Protein AF-A0A2P6PD40-F1 (afdb_monomer)

Secondary structure (DSSP, 8-state):
----GGGGSPPTT------TT-SS--S--TT--GGGS-TTHHHHHHHHHHHHHHHHHHEEEEPPTT------EEESSSEEESS----EEEE----

Radius of gyration: 17.08 Å; Cα contacts (8 Å, |Δi|>4): 78; chains: 1; bounding box: 38×41×42 Å

Foldseek 3Di:
DDDDPCVQQDDPDDPDGHDQQCPPHPPDAPQHHDPRGNPCVVVVVVVVCVVVVCQVQFKDKAADPPDDDQQDWDDDVHIDGPDDGDIDIDTDDDD

InterPro domains:
  IPR001128 Cytochrome P450 [PF00067] (2-88)
  IPR002401 Cytochrome P450, E-class, group I [PR00463] (28-38)
  IPR002401 Cytochrome P450, E-class, group I [PR00463] (38-61)
  IPR017972 Cytochrome P450, conserved site [PS00086] (31-40)
  IPR036396 Cytochrome P450 superfamily [G3DSA:1.10.630.10] (1-95)
  IPR036396 Cytochrome P450 superfamily [SSF48264] (2-92)
  IPR051103 Plant secondary metabolite cytochrome P450s [PTHR24298] (1-85)

Structure (mmCIF, N/CA/C/O backbone):
data_AF-A0A2P6PD40-F1
#
_entry.id   AF-A0A2P6PD40-F1
#
loop_
_atom_site.group_PDB
_atom_site.id
_atom_site.type_symbol
_atom_site.label_atom_id
_atom_site.label_alt_id
_atom_site.label_comp_id
_atom_site.label_asym_id
_atom_site.label_entity_id
_atom_site.label_seq_id
_atom_site.pdbx_PDB_ins_code
_atom_site.Cartn_x
_atom_site.Cartn_y
_atom_site.Cartn_z
_atom_site.occupancy
_atom_site.B_iso_or_equiv
_atom_site.auth_seq_id
_atom_site.auth_comp_id
_atom_site.auth_asym_id
_atom_site.auth_atom_id
_atom_site.pdbx_PDB_model_num
ATOM 1 N N . MET A 1 1 ? -17.284 -1.562 -10.208 1.00 72.56 1 MET A N 1
ATOM 2 C CA . MET A 1 1 ? -15.872 -1.987 -10.076 1.00 72.56 1 MET A CA 1
ATOM 3 C C . MET A 1 1 ? -15.804 -2.980 -8.932 1.00 72.56 1 MET A C 1
ATOM 5 O O . MET A 1 1 ? -16.487 -2.752 -7.946 1.00 72.56 1 MET A O 1
ATOM 9 N N . GLU A 1 2 ? -15.069 -4.083 -9.068 1.00 89.00 2 GLU A N 1
ATOM 10 C CA . GLU A 1 2 ? -15.004 -5.134 -8.041 1.00 89.00 2 GLU A CA 1
ATOM 11 C C . GLU A 1 2 ? -13.550 -5.353 -7.603 1.00 89.00 2 GLU A C 1
ATOM 13 O O . GLU A 1 2 ? -12.651 -5.458 -8.443 1.00 89.00 2 GLU A O 1
ATOM 18 N N . PHE A 1 3 ? -13.305 -5.399 -6.293 1.00 90.50 3 PHE A N 1
ATOM 19 C CA . PHE A 1 3 ? -11.972 -5.611 -5.732 1.00 90.50 3 PHE A CA 1
ATOM 20 C C . PHE A 1 3 ? -11.666 -7.115 -5.622 1.00 90.50 3 PHE A C 1
ATOM 22 O O . PHE A 1 3 ? -12.159 -7.778 -4.719 1.00 90.50 3 PHE A O 1
ATOM 29 N N . LYS A 1 4 ? -10.850 -7.646 -6.548 1.00 92.56 4 LYS A N 1
ATOM 30 C CA . LYS A 1 4 ? -10.442 -9.072 -6.607 1.00 92.56 4 LYS A CA 1
ATOM 31 C C . LYS A 1 4 ? -8.922 -9.257 -6.529 1.00 92.56 4 LYS A C 1
ATOM 33 O O . LYS A 1 4 ? -8.299 -9.287 -7.597 1.00 92.56 4 LYS A O 1
ATOM 38 N N . PRO A 1 5 ? -8.275 -9.261 -5.352 1.00 91.06 5 PRO A N 1
ATOM 39 C CA . PRO A 1 5 ? -6.814 -9.373 -5.255 1.00 91.06 5 PRO A CA 1
ATOM 40 C C . PRO A 1 5 ? -6.267 -10.690 -5.836 1.00 91.06 5 PRO A C 1
ATOM 42 O O . PRO A 1 5 ? -5.164 -10.709 -6.379 1.00 91.06 5 PRO A O 1
ATOM 45 N N . GLU A 1 6 ? -7.070 -11.753 -5.844 1.00 91.44 6 GLU A N 1
ATOM 46 C CA . GLU A 1 6 ? -6.735 -13.089 -6.358 1.00 91.44 6 GLU A CA 1
ATOM 47 C C . GLU A 1 6 ? -6.399 -13.077 -7.855 1.00 91.44 6 GLU A C 1
ATOM 49 O O . GLU A 1 6 ? -5.725 -13.976 -8.352 1.00 91.44 6 GLU A O 1
ATOM 54 N N . ARG A 1 7 ? -6.804 -12.030 -8.591 1.00 87.94 7 ARG A N 1
ATOM 55 C CA . ARG A 1 7 ? -6.440 -11.841 -10.007 1.00 87.94 7 ARG A CA 1
ATOM 56 C C . ARG A 1 7 ? -4.927 -11.786 -10.250 1.00 87.94 7 ARG A C 1
ATOM 58 O O . ARG A 1 7 ? -4.495 -11.915 -11.393 1.00 87.94 7 ARG A O 1
ATOM 65 N N . PHE A 1 8 ? -4.147 -11.555 -9.195 1.00 86.88 8 PHE A N 1
ATOM 66 C CA . PHE A 1 8 ? -2.690 -11.486 -9.225 1.00 86.88 8 PHE A CA 1
ATOM 67 C C . PHE A 1 8 ? -2.003 -12.772 -8.746 1.00 86.88 8 PHE A C 1
ATOM 69 O O . PHE A 1 8 ? -0.776 -12.842 -8.778 1.00 86.88 8 PHE A O 1
ATOM 76 N N . PHE A 1 9 ? -2.752 -13.788 -8.312 1.00 86.50 9 PHE A N 1
ATOM 77 C CA . PHE A 1 9 ? -2.165 -15.065 -7.913 1.00 86.50 9 PHE A CA 1
ATOM 78 C C . PHE A 1 9 ? -1.668 -15.839 -9.139 1.00 86.50 9 PHE A C 1
ATOM 80 O O . PHE A 1 9 ? -2.259 -15.770 -10.222 1.00 86.50 9 PHE A O 1
ATOM 87 N N . SER A 1 10 ? -0.566 -16.576 -8.974 1.00 76.31 10 SER A N 1
ATOM 88 C CA . SER A 1 10 ? -0.047 -17.460 -10.017 1.00 76.31 10 SER A CA 1
ATOM 89 C C . SER A 1 10 ? -1.103 -18.504 -10.373 1.00 76.31 10 SER A C 1
ATOM 91 O O . SER A 1 10 ? -1.643 -19.173 -9.492 1.00 76.31 10 SER A O 1
ATOM 93 N N . LYS A 1 11 ? -1.401 -18.658 -11.666 1.00 69.06 11 LYS A N 1
ATOM 94 C CA . LYS A 1 11 ? -2.231 -19.773 -12.132 1.00 69.06 11 LYS A CA 1
ATOM 95 C C . LYS A 1 11 ? -1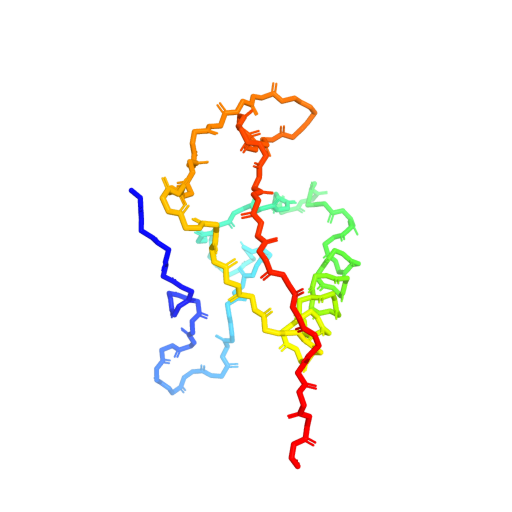.409 -21.060 -12.029 1.00 69.06 11 LYS A C 1
ATOM 97 O O . LYS A 1 11 ? -0.226 -21.058 -12.361 1.00 69.06 11 LYS A O 1
ATOM 102 N N . GLU A 1 12 ? -2.046 -22.102 -11.508 1.00 58.09 12 GLU A N 1
ATOM 103 C CA . GLU A 1 12 ? -1.500 -23.413 -11.137 1.00 58.09 12 GLU A CA 1
ATOM 104 C C . GLU A 1 12 ? -0.290 -23.868 -11.983 1.00 58.09 12 GLU A C 1
ATOM 106 O O . GLU A 1 12 ? -0.385 -24.030 -13.197 1.00 58.09 12 GLU A O 1
ATOM 111 N N . GLY A 1 13 ? 0.855 -24.087 -11.321 1.00 57.62 13 GLY A N 1
ATOM 112 C CA . GLY A 1 13 ? 2.021 -24.786 -11.881 1.00 57.62 13 GLY A CA 1
ATOM 113 C C . GLY A 1 13 ? 3.157 -23.923 -12.449 1.00 57.62 13 GLY A C 1
ATOM 114 O O . GLY A 1 13 ? 4.202 -24.472 -12.790 1.00 57.62 13 GLY A O 1
ATOM 115 N N . GLY A 1 14 ? 3.001 -22.598 -12.534 1.00 58.19 14 GLY A N 1
ATOM 116 C CA . GLY A 1 14 ? 4.059 -21.682 -12.980 1.00 58.19 14 GLY A CA 1
ATOM 117 C C . GLY A 1 14 ? 4.600 -20.807 -11.847 1.00 58.19 14 GLY A C 1
ATOM 118 O O . GLY A 1 14 ? 3.884 -19.952 -11.335 1.00 58.19 14 GLY A O 1
ATOM 119 N N . ASP A 1 15 ? 5.880 -20.968 -11.509 1.00 56.88 15 ASP A N 1
ATOM 120 C CA . ASP A 1 15 ? 6.612 -20.283 -10.423 1.00 56.88 15 ASP A CA 1
ATOM 121 C C . ASP A 1 15 ? 6.856 -18.771 -10.650 1.00 56.88 15 ASP A C 1
ATOM 123 O O . ASP A 1 15 ? 7.780 -18.168 -10.115 1.00 56.88 15 ASP A O 1
ATOM 127 N N . GLN A 1 16 ? 6.062 -18.117 -11.499 1.00 67.44 16 GLN A N 1
ATOM 128 C CA . GLN A 1 16 ? 6.251 -16.702 -11.805 1.00 67.44 16 GLN A CA 1
ATOM 129 C C . GLN A 1 16 ? 5.071 -15.895 -11.276 1.00 67.44 16 GLN A C 1
ATOM 131 O O . GLN A 1 16 ? 4.022 -15.832 -11.918 1.00 67.44 16 GLN A O 1
ATOM 136 N N . GLY A 1 17 ? 5.275 -15.251 -10.122 1.00 78.31 17 GLY A N 1
ATOM 137 C CA . GLY A 1 17 ? 4.344 -14.277 -9.546 1.00 78.31 17 GLY A CA 1
ATOM 138 C C . GLY A 1 17 ? 3.987 -13.136 -10.509 1.00 78.31 17 GLY A C 1
ATOM 139 O O . GLY A 1 17 ? 4.504 -13.038 -11.627 1.00 78.31 17 GLY A O 1
ATOM 140 N N . PHE A 1 18 ? 3.069 -12.260 -10.101 1.00 87.62 18 PHE A N 1
ATOM 141 C CA . PHE A 1 18 ? 2.608 -11.162 -10.950 1.00 87.62 18 PHE A CA 1
ATOM 142 C C . PHE A 1 18 ? 3.744 -10.191 -11.319 1.00 87.62 18 PHE A C 1
ATOM 144 O O . PHE A 1 18 ? 4.439 -9.672 -10.450 1.00 87.62 18 PHE A O 1
ATOM 151 N N . ASP A 1 19 ? 3.922 -9.914 -12.617 1.00 90.38 19 ASP A N 1
ATOM 152 C CA . ASP A 1 19 ? 4.924 -8.950 -13.082 1.00 90.38 19 ASP A CA 1
ATOM 153 C C . ASP A 1 19 ? 4.394 -7.515 -13.002 1.00 90.38 19 ASP A C 1
ATOM 155 O O . ASP A 1 19 ? 3.759 -7.009 -13.927 1.00 90.38 19 ASP A O 1
ATOM 159 N N . ILE A 1 20 ? 4.702 -6.850 -11.889 1.00 90.94 20 ILE A N 1
ATOM 160 C CA . ILE A 1 20 ? 4.374 -5.438 -11.665 1.00 90.94 20 ILE A CA 1
ATOM 161 C C . ILE A 1 20 ? 5.185 -4.475 -12.551 1.00 90.94 20 ILE A C 1
ATOM 163 O O . ILE A 1 20 ? 4.806 -3.313 -12.691 1.00 90.94 20 ILE A O 1
ATOM 167 N N . THR A 1 21 ? 6.286 -4.939 -13.156 1.00 92.69 21 THR A N 1
ATOM 168 C CA . THR A 1 21 ? 7.148 -4.122 -14.030 1.00 92.69 21 THR A CA 1
ATOM 169 C C . THR A 1 21 ? 6.622 -4.038 -15.462 1.00 92.69 21 THR A C 1
ATOM 171 O O . THR A 1 21 ? 7.023 -3.144 -16.208 1.00 92.69 21 THR A O 1
ATOM 174 N N . GLY A 1 22 ? 5.738 -4.966 -15.852 1.00 91.31 22 GLY A N 1
ATOM 175 C CA . GLY A 1 22 ? 5.217 -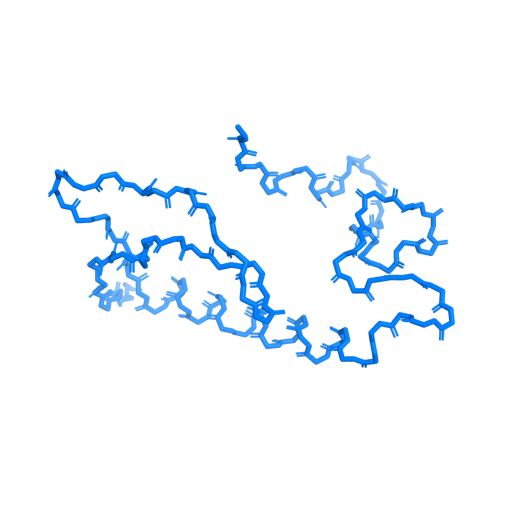5.081 -17.214 1.00 91.31 22 GLY A CA 1
ATOM 176 C C . GLY A 1 22 ? 6.278 -5.465 -18.253 1.00 91.31 22 GLY A C 1
ATOM 177 O O . GLY A 1 22 ? 6.100 -5.166 -19.431 1.00 91.31 22 GLY A O 1
ATOM 178 N N . SER A 1 23 ? 7.388 -6.081 -17.832 1.00 91.31 23 SER A N 1
ATOM 179 C CA . SER A 1 23 ? 8.500 -6.484 -18.705 1.00 91.31 23 SER A CA 1
ATOM 180 C C . SER A 1 23 ? 8.197 -7.743 -19.520 1.00 91.31 23 SER A C 1
ATOM 182 O O . SER A 1 23 ? 8.685 -7.866 -20.642 1.00 91.31 23 SER A O 1
ATOM 184 N N . ARG A 1 24 ? 7.375 -8.657 -18.987 1.00 89.56 24 ARG A N 1
ATOM 185 C CA . ARG A 1 24 ? 6.885 -9.850 -19.699 1.00 89.56 24 ARG A CA 1
ATOM 186 C C . ARG A 1 24 ? 5.634 -9.537 -20.515 1.00 89.56 24 ARG A C 1
ATOM 188 O O . ARG A 1 24 ? 5.572 -9.833 -21.702 1.00 89.56 24 ARG A O 1
ATOM 195 N N . GLU A 1 25 ? 4.636 -8.952 -19.861 1.00 89.19 25 GLU A N 1
ATOM 196 C CA . GLU A 1 25 ? 3.348 -8.568 -20.441 1.00 89.19 25 GLU A CA 1
ATOM 197 C C . GLU A 1 25 ? 2.731 -7.457 -19.585 1.00 89.19 25 GLU A C 1
ATOM 199 O O . GLU A 1 25 ? 2.680 -7.561 -18.356 1.00 89.19 25 GLU A O 1
ATOM 204 N N . ILE A 1 26 ? 2.223 -6.398 -20.217 1.00 91.19 26 ILE A N 1
ATOM 205 C CA . ILE A 1 26 ? 1.588 -5.294 -19.496 1.00 91.19 26 ILE A CA 1
ATOM 206 C C . ILE A 1 26 ? 0.151 -5.679 -19.123 1.00 91.19 26 ILE A C 1
ATOM 208 O O . ILE A 1 26 ? -0.776 -5.515 -19.911 1.00 91.19 26 ILE A O 1
ATOM 212 N N . LYS A 1 27 ? -0.036 -6.149 -17.886 1.00 89.19 27 LYS A N 1
ATOM 213 C CA . LYS A 1 27 ? -1.365 -6.365 -17.274 1.00 89.19 27 LYS A CA 1
ATOM 214 C C . LYS A 1 27 ? -1.821 -5.189 -16.406 1.00 89.19 27 LYS A C 1
ATOM 216 O O . LYS A 1 27 ? -3.014 -5.029 -16.165 1.00 89.19 27 LYS A O 1
ATOM 221 N N . MET A 1 28 ? -0.874 -4.375 -15.934 1.00 91.19 28 MET A N 1
ATOM 222 C CA . MET A 1 28 ? -1.094 -3.091 -15.258 1.00 91.19 28 MET A CA 1
ATOM 223 C C . MET A 1 28 ? 0.163 -2.214 -15.345 1.00 91.19 28 MET A C 1
ATOM 225 O O . MET A 1 28 ? 1.242 -2.716 -15.646 1.00 91.19 28 MET A O 1
ATOM 229 N N . MET A 1 29 ? 0.026 -0.910 -15.075 1.00 94.00 29 MET A N 1
ATOM 230 C CA . MET A 1 29 ? 1.112 0.080 -15.198 1.00 94.00 29 MET A CA 1
ATOM 231 C C . MET A 1 29 ? 1.156 1.083 -14.023 1.00 94.00 29 MET A C 1
ATOM 233 O O . MET A 1 29 ? 1.213 2.289 -14.261 1.00 94.00 29 MET A O 1
ATOM 237 N N . PRO A 1 30 ? 1.110 0.651 -12.748 1.00 93.69 30 PRO A N 1
ATOM 238 C CA . PRO A 1 30 ? 1.013 1.571 -11.603 1.00 93.69 30 PRO A CA 1
ATOM 239 C C . PRO A 1 30 ? 2.242 2.479 -11.446 1.00 93.69 30 PRO A C 1
ATOM 241 O O . PRO A 1 30 ? 2.146 3.561 -10.880 1.00 93.69 30 PRO A O 1
ATOM 244 N N . PHE A 1 31 ? 3.395 2.039 -11.956 1.00 96.00 31 PHE A N 1
ATOM 245 C CA . PHE A 1 31 ? 4.677 2.735 -11.878 1.00 96.00 31 PHE A CA 1
ATOM 246 C C . PHE A 1 31 ? 5.191 3.160 -13.264 1.00 96.00 31 PHE A C 1
ATOM 248 O O . PHE A 1 31 ? 6.353 3.537 -13.398 1.00 96.00 31 PHE A O 1
ATOM 255 N N . GLY A 1 32 ? 4.354 3.088 -14.306 1.00 95.88 32 GLY A N 1
ATOM 256 C CA . GLY A 1 32 ? 4.810 3.168 -15.696 1.00 95.88 32 GLY A CA 1
ATOM 257 C C . GLY A 1 32 ? 5.607 1.928 -16.126 1.00 95.88 32 GLY A C 1
ATOM 258 O O . GLY A 1 32 ? 5.618 0.919 -15.425 1.00 95.88 32 GLY A O 1
ATOM 259 N N . VAL A 1 33 ? 6.258 2.000 -17.293 1.00 95.50 33 VAL A N 1
ATOM 260 C CA . VAL A 1 33 ? 7.029 0.895 -17.897 1.00 95.50 33 VAL A CA 1
ATOM 261 C C . VAL A 1 33 ? 8.249 1.414 -18.675 1.00 95.50 33 VAL A C 1
ATOM 263 O O . VAL A 1 33 ? 8.333 2.592 -19.035 1.00 95.50 33 VAL A O 1
ATOM 266 N N . GLY A 1 34 ? 9.203 0.527 -18.973 1.00 94.06 34 GLY A N 1
ATOM 267 C CA . GLY A 1 34 ? 10.362 0.827 -19.821 1.00 94.06 34 GLY A CA 1
ATOM 268 C C . GLY A 1 34 ? 11.351 1.822 -19.201 1.00 94.06 34 GLY A C 1
ATOM 269 O O . GLY A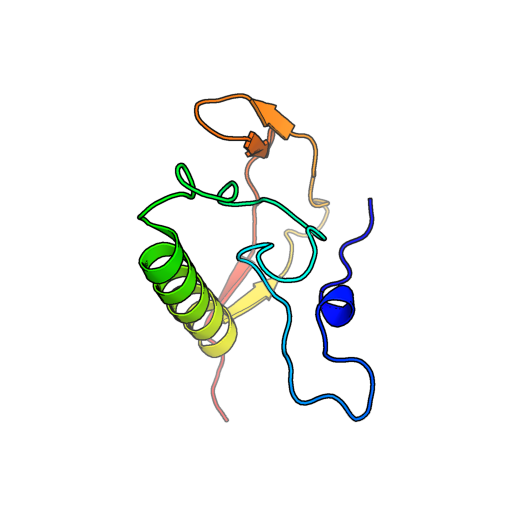 1 34 ? 11.524 1.884 -17.989 1.00 94.06 34 GLY A O 1
ATOM 270 N N . ARG A 1 35 ? 12.019 2.633 -20.036 1.00 95.75 35 ARG A N 1
ATOM 271 C CA . ARG A 1 35 ? 13.116 3.532 -19.601 1.00 95.75 35 ARG A CA 1
ATOM 272 C C . ARG A 1 35 ? 12.689 4.661 -18.651 1.00 95.75 35 ARG A C 1
ATOM 274 O O . ARG A 1 35 ? 13.547 5.356 -18.118 1.00 95.75 35 ARG A O 1
ATOM 281 N N . ARG A 1 36 ? 11.383 4.902 -18.507 1.00 96.38 36 ARG A N 1
ATOM 282 C CA . ARG A 1 36 ? 10.801 5.946 -17.645 1.00 96.38 36 ARG A CA 1
ATOM 283 C C . ARG A 1 36 ? 9.947 5.353 -16.522 1.00 96.38 36 ARG A C 1
ATOM 285 O O . ARG A 1 36 ? 9.128 6.066 -15.952 1.00 96.38 36 ARG A O 1
ATOM 292 N N . ILE A 1 37 ? 10.123 4.065 -16.218 1.00 97.00 37 ILE A N 1
ATOM 293 C CA . ILE A 1 37 ? 9.506 3.450 -15.045 1.00 97.00 37 ILE A CA 1
ATOM 294 C C . ILE A 1 37 ? 9.907 4.217 -13.778 1.00 97.00 37 ILE A C 1
ATOM 296 O O . ILE A 1 37 ? 11.030 4.719 -13.675 1.00 97.00 37 ILE A O 1
ATOM 300 N N . CYS A 1 38 ? 8.978 4.335 -12.832 1.00 97.38 38 CYS A N 1
ATOM 301 C CA . CYS A 1 38 ? 9.200 5.042 -11.581 1.00 97.38 38 CYS A CA 1
ATOM 302 C C . CYS A 1 38 ? 10.424 4.451 -10.863 1.00 97.38 38 CYS A C 1
ATOM 304 O O . CYS A 1 38 ? 10.401 3.270 -10.501 1.00 97.38 38 CYS A O 1
ATOM 306 N N . PRO A 1 39 ? 11.473 5.250 -10.591 1.00 97.44 39 PRO A N 1
ATOM 307 C CA . PRO A 1 39 ? 12.661 4.755 -9.898 1.00 97.44 39 PRO A CA 1
ATOM 308 C C . PRO A 1 39 ? 12.358 4.351 -8.445 1.00 97.44 39 PRO A C 1
ATOM 310 O O . PRO A 1 39 ? 13.135 3.629 -7.830 1.00 97.44 39 PRO A O 1
ATOM 313 N N . GLY A 1 40 ? 11.216 4.786 -7.899 1.00 97.69 40 GLY A N 1
ATOM 314 C CA . GLY A 1 40 ? 10.750 4.446 -6.558 1.00 97.69 40 GLY A CA 1
ATOM 315 C C . GLY A 1 40 ? 10.001 3.115 -6.437 1.00 97.69 40 GLY A C 1
ATOM 316 O O . GLY A 1 40 ? 9.548 2.820 -5.336 1.00 97.69 40 GLY A O 1
ATOM 317 N N . LEU A 1 41 ? 9.853 2.316 -7.507 1.00 96.19 41 LEU A N 1
ATOM 318 C CA . LEU A 1 41 ? 9.068 1.067 -7.494 1.00 96.19 41 LEU A CA 1
ATOM 319 C C . LEU A 1 41 ? 9.450 0.147 -6.326 1.00 96.19 41 LEU A C 1
ATOM 321 O O . LEU A 1 41 ? 8.585 -0.236 -5.543 1.00 96.19 41 LEU A O 1
ATOM 325 N N . GLY A 1 42 ? 10.739 -0.173 -6.176 1.00 96.19 42 GLY A N 1
ATOM 326 C CA . GLY A 1 42 ? 11.196 -1.091 -5.125 1.00 96.19 42 GLY A CA 1
ATOM 327 C C . GLY A 1 42 ? 10.925 -0.560 -3.715 1.00 96.19 42 GLY A C 1
ATOM 328 O O . GLY A 1 42 ? 10.447 -1.295 -2.855 1.00 96.19 42 GLY A O 1
ATOM 329 N N . LEU A 1 43 ? 11.157 0.738 -3.493 1.00 98.00 43 LEU A N 1
ATOM 330 C CA . LEU A 1 43 ? 10.908 1.386 -2.204 1.00 98.00 43 LEU A CA 1
ATOM 331 C C . LEU A 1 43 ? 9.411 1.453 -1.872 1.00 98.00 43 LEU A C 1
ATOM 333 O O . LEU A 1 43 ? 9.027 1.283 -0.718 1.00 98.00 43 LEU A O 1
ATOM 337 N N . ALA A 1 44 ? 8.568 1.721 -2.869 1.00 97.12 44 ALA A N 1
ATOM 338 C CA . ALA A 1 44 ? 7.124 1.784 -2.690 1.00 97.12 44 ALA A CA 1
ATOM 339 C C . ALA A 1 44 ? 6.552 0.411 -2.321 1.00 97.12 44 ALA A C 1
ATOM 341 O O . ALA A 1 44 ? 5.783 0.320 -1.368 1.00 97.12 44 ALA A O 1
ATOM 342 N N . VAL A 1 45 ? 6.960 -0.652 -3.025 1.00 95.19 45 VAL A N 1
ATOM 343 C CA . VAL A 1 45 ? 6.524 -2.026 -2.726 1.00 95.19 45 VAL A CA 1
ATOM 344 C C . VAL A 1 45 ? 6.959 -2.435 -1.318 1.00 95.19 45 VAL A C 1
ATOM 346 O O . VAL A 1 45 ? 6.112 -2.858 -0.537 1.00 95.19 45 VAL A O 1
ATOM 349 N N . LEU A 1 46 ? 8.222 -2.191 -0.951 1.00 96.81 46 LEU A N 1
ATOM 350 C CA . LEU A 1 46 ? 8.729 -2.473 0.395 1.00 96.81 46 LEU A CA 1
ATOM 351 C C . LEU A 1 46 ? 7.903 -1.773 1.489 1.00 96.81 46 LEU A C 1
ATOM 353 O O . LEU A 1 46 ? 7.513 -2.398 2.476 1.00 96.81 46 LEU A O 1
ATOM 357 N N . HIS A 1 47 ? 7.615 -0.478 1.322 1.00 97.81 47 HIS A N 1
ATOM 358 C CA . HIS A 1 47 ? 6.795 0.263 2.281 1.00 97.81 47 HIS A CA 1
ATOM 359 C C . HIS A 1 47 ? 5.363 -0.269 2.349 1.00 97.81 47 HIS A C 1
ATOM 361 O O . HIS A 1 47 ? 4.833 -0.429 3.447 1.00 97.81 47 HIS A O 1
ATOM 367 N N . LEU A 1 48 ? 4.731 -0.538 1.204 1.00 96.50 48 LEU A N 1
ATOM 368 C CA . LEU A 1 48 ? 3.358 -1.042 1.154 1.00 96.50 48 LEU A CA 1
ATOM 369 C C . LEU A 1 48 ? 3.240 -2.399 1.851 1.00 96.50 48 LEU A C 1
ATOM 371 O O . LEU A 1 48 ? 2.351 -2.571 2.681 1.00 96.50 48 LEU A O 1
ATOM 375 N N . GLU A 1 49 ? 4.157 -3.325 1.573 1.00 95.81 49 GLU A N 1
ATOM 376 C CA . GLU A 1 49 ? 4.206 -4.631 2.232 1.00 95.81 49 GLU A CA 1
ATOM 377 C C . GLU A 1 49 ? 4.378 -4.480 3.744 1.00 95.81 49 GLU A C 1
ATOM 379 O O . GLU A 1 49 ? 3.596 -5.042 4.512 1.00 95.81 49 GLU A O 1
ATOM 384 N N . TYR A 1 50 ? 5.339 -3.660 4.183 1.00 97.81 50 TYR A N 1
ATOM 385 C CA . TYR A 1 50 ? 5.587 -3.421 5.602 1.00 97.81 50 TYR A CA 1
ATOM 386 C C . TYR A 1 50 ? 4.374 -2.808 6.315 1.00 97.81 50 TYR A C 1
ATOM 388 O O . TYR A 1 50 ? 3.951 -3.310 7.361 1.00 97.81 50 TYR A O 1
ATOM 396 N N . PHE A 1 51 ? 3.791 -1.736 5.769 1.00 97.94 51 PHE A N 1
ATOM 397 C CA . PHE A 1 51 ? 2.655 -1.063 6.396 1.00 97.94 51 PHE A CA 1
ATOM 398 C C . PHE A 1 51 ? 1.420 -1.957 6.419 1.00 97.94 51 PHE A C 1
ATOM 400 O O . PHE A 1 51 ? 0.839 -2.148 7.485 1.00 97.94 51 PHE A O 1
ATOM 407 N N . VAL A 1 52 ? 1.037 -2.549 5.284 1.00 97.00 52 VAL A N 1
ATOM 408 C CA . VAL A 1 52 ? -0.164 -3.391 5.208 1.00 97.00 52 VAL A CA 1
ATOM 409 C C . VAL A 1 52 ? -0.024 -4.612 6.115 1.00 97.00 52 VAL A C 1
ATOM 411 O O . VAL A 1 52 ? -0.951 -4.898 6.873 1.00 97.00 52 VAL A O 1
ATOM 414 N N . ALA A 1 53 ? 1.135 -5.281 6.122 1.00 97.12 53 ALA A N 1
ATOM 415 C CA . ALA A 1 53 ? 1.369 -6.423 7.004 1.00 97.12 53 ALA A CA 1
ATOM 416 C C . ALA A 1 53 ? 1.201 -6.041 8.480 1.00 97.12 53 ALA A C 1
ATOM 418 O O . ALA A 1 53 ? 0.479 -6.718 9.208 1.00 97.12 53 ALA A O 1
ATOM 419 N N . ASN A 1 54 ? 1.795 -4.929 8.923 1.00 96.62 54 ASN A N 1
ATOM 420 C CA . ASN A 1 54 ? 1.674 -4.483 10.312 1.00 96.62 54 ASN A CA 1
ATOM 421 C C . ASN A 1 54 ? 0.250 -4.034 10.669 1.00 96.62 54 ASN A C 1
ATOM 423 O O . ASN A 1 54 ? -0.239 -4.376 11.746 1.00 96.62 54 ASN A O 1
ATOM 427 N N . LEU A 1 55 ? -0.433 -3.305 9.781 1.00 96.50 55 LEU A N 1
ATOM 428 C CA . LEU A 1 55 ? -1.806 -2.845 10.008 1.00 96.50 55 LEU A CA 1
ATOM 429 C C . LEU A 1 55 ? -2.789 -4.015 10.130 1.00 96.50 55 LEU A C 1
ATOM 431 O O . LEU A 1 55 ? -3.672 -3.985 10.988 1.00 96.50 55 LEU A O 1
ATOM 435 N N . VAL A 1 56 ? -2.621 -5.053 9.307 1.00 95.19 56 VAL A N 1
ATOM 436 C CA . VAL A 1 56 ? -3.438 -6.274 9.361 1.00 95.19 56 VAL A CA 1
ATOM 437 C C . VAL A 1 56 ? -3.065 -7.135 10.568 1.00 95.19 56 VAL A C 1
ATOM 439 O O . VAL A 1 56 ? -3.949 -7.690 11.217 1.00 95.19 56 VAL A O 1
ATOM 442 N N . TRP A 1 57 ? -1.775 -7.238 10.897 1.00 95.56 57 TRP A N 1
ATOM 443 C CA . TRP A 1 57 ? -1.291 -8.049 12.015 1.00 95.56 57 TRP A CA 1
ATOM 444 C C . TRP A 1 57 ? -1.709 -7.489 13.374 1.00 95.56 57 TRP A C 1
ATOM 446 O O . TRP A 1 57 ? -2.062 -8.243 14.279 1.00 95.56 57 TRP A O 1
ATOM 456 N N . LYS A 1 58 ? -1.636 -6.165 13.549 1.00 96.12 58 LYS A N 1
ATOM 457 C CA . LYS A 1 58 ? -1.805 -5.519 14.857 1.00 96.12 58 LYS A CA 1
ATOM 458 C C . LYS A 1 58 ? -3.227 -5.063 15.147 1.00 96.12 58 LYS A C 1
ATOM 460 O O . LYS A 1 58 ? -3.525 -4.851 16.320 1.00 96.12 58 LYS A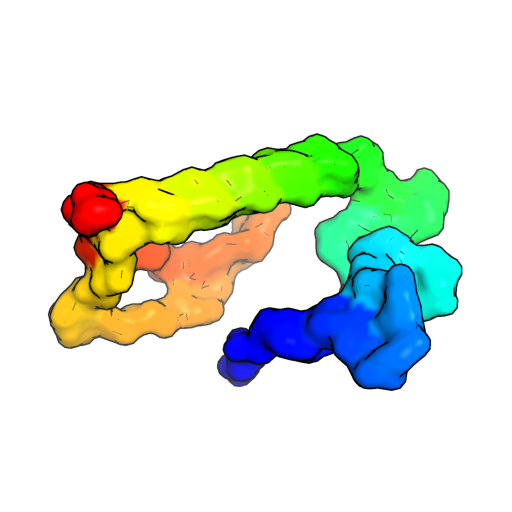 O 1
ATOM 465 N N . PHE A 1 59 ? -4.099 -4.930 14.146 1.00 96.62 59 PHE A N 1
ATOM 466 C CA . PHE A 1 59 ? -5.411 -4.313 14.341 1.00 96.62 59 PHE A CA 1
ATOM 467 C C . PHE A 1 59 ? -6.571 -5.087 13.706 1.00 96.62 59 PHE A C 1
ATOM 469 O O . PHE A 1 59 ? -6.451 -5.694 12.639 1.00 96.62 59 PHE A O 1
ATOM 476 N N . GLU A 1 60 ? -7.721 -5.069 14.378 1.00 96.25 60 GLU A N 1
ATOM 477 C CA . GLU A 1 60 ? -9.017 -5.362 13.769 1.00 96.25 60 GLU A CA 1
ATOM 478 C C . GLU A 1 60 ? -9.604 -4.069 13.212 1.00 96.25 60 GLU A C 1
ATOM 480 O O . GLU A 1 60 ? -9.630 -3.044 13.896 1.00 96.25 60 GLU A O 1
ATOM 485 N N . TRP A 1 61 ? -10.098 -4.148 11.978 1.00 94.19 61 TRP A N 1
ATOM 486 C CA . TRP A 1 61 ? -10.696 -3.039 11.250 1.00 94.19 61 TRP A CA 1
ATOM 487 C C . TRP A 1 61 ? -12.182 -3.314 11.057 1.00 94.19 61 TRP A C 1
ATOM 489 O O . TRP A 1 61 ? -12.559 -4.395 10.603 1.00 94.19 61 TRP A O 1
ATOM 499 N N . ARG A 1 62 ? -13.025 -2.340 11.396 1.00 93.62 62 ARG A N 1
ATOM 500 C CA . ARG A 1 62 ? -14.476 -2.394 11.187 1.00 93.62 62 ARG A CA 1
ATOM 501 C C . ARG A 1 62 ? -14.948 -1.102 10.531 1.00 93.62 62 ARG A C 1
ATOM 503 O O . ARG A 1 62 ? -14.386 -0.036 10.782 1.00 93.62 62 ARG A O 1
ATOM 510 N N . GLY A 1 63 ? -15.983 -1.204 9.701 1.00 92.88 63 GLY A N 1
A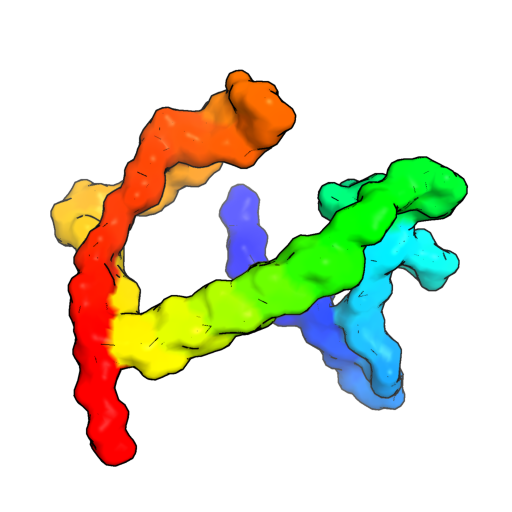TOM 511 C CA . GLY A 1 63 ? -16.671 -0.033 9.162 1.00 92.88 63 GLY A CA 1
ATOM 512 C C . GLY A 1 63 ? -17.313 0.806 10.269 1.00 92.88 63 GLY A C 1
ATOM 513 O O . GLY A 1 63 ? -17.466 0.355 11.411 1.00 92.88 63 GLY A O 1
ATOM 514 N N . VAL A 1 64 ? -17.678 2.038 9.930 1.00 94.19 64 VAL A N 1
ATOM 515 C CA . VAL A 1 64 ? -18.546 2.858 10.780 1.00 94.19 64 VAL A CA 1
ATOM 516 C C . VAL A 1 64 ? -19.987 2.428 10.511 1.00 94.19 64 VAL A C 1
ATOM 518 O O . VAL A 1 64 ? -20.396 2.309 9.360 1.00 94.19 64 VAL A O 1
ATOM 521 N N . GLU A 1 65 ? -20.742 2.120 11.564 1.00 92.81 65 GLU A N 1
ATOM 522 C CA . GLU A 1 65 ? -22.113 1.624 11.423 1.00 92.81 65 GLU A CA 1
ATOM 523 C C . GLU A 1 65 ? -22.996 2.665 10.720 1.00 92.81 65 GLU A C 1
ATOM 525 O O . GLU A 1 65 ? -22.987 3.841 11.079 1.00 92.81 65 GLU A O 1
ATOM 530 N N . GLY A 1 66 ? -23.731 2.234 9.692 1.00 93.00 66 GLY A N 1
ATOM 531 C CA . GLY A 1 66 ? -24.557 3.118 8.866 1.00 93.00 66 GLY A CA 1
ATOM 532 C C . GLY A 1 66 ? -23.794 3.966 7.838 1.00 93.00 66 GLY A 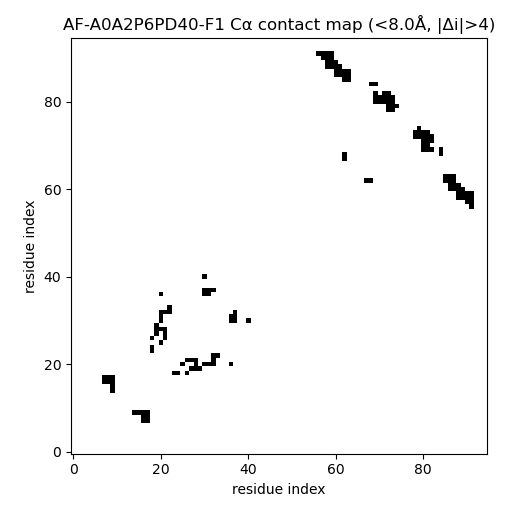C 1
ATOM 533 O O . GLY A 1 66 ? -24.438 4.719 7.112 1.00 93.00 66 GLY A O 1
ATOM 534 N N . GLU A 1 67 ? -22.464 3.846 7.737 1.00 92.06 67 GLU A N 1
ATOM 535 C CA . GLU A 1 67 ? -21.660 4.509 6.702 1.00 92.06 67 GLU A CA 1
ATOM 536 C C . GLU A 1 67 ? -21.044 3.476 5.741 1.00 92.06 67 GLU A C 1
ATOM 538 O O . GLU A 1 67 ? -20.151 2.709 6.110 1.00 92.06 67 GLU A O 1
ATOM 543 N N . ASP A 1 68 ? -21.491 3.487 4.482 1.00 90.38 68 ASP A N 1
ATOM 544 C CA . ASP A 1 68 ? -20.850 2.723 3.411 1.00 90.38 68 ASP A CA 1
ATOM 545 C C . ASP A 1 68 ? -19.549 3.396 2.954 1.00 90.38 68 ASP A C 1
ATOM 547 O O . ASP A 1 68 ? -19.385 4.618 3.008 1.00 90.38 68 ASP A O 1
ATOM 551 N N . VAL A 1 69 ? -18.614 2.589 2.448 1.00 89.69 69 VAL A N 1
ATOM 552 C CA . VAL A 1 69 ? -17.379 3.110 1.856 1.00 89.69 69 VAL A CA 1
ATOM 553 C C . VAL A 1 69 ? -17.689 3.735 0.497 1.00 89.69 69 VAL A C 1
ATOM 555 O O . VAL A 1 69 ? -18.015 3.035 -0.462 1.00 89.69 69 VAL A O 1
ATOM 558 N N . ASP A 1 70 ? -17.540 5.055 0.400 1.00 91.06 70 ASP A N 1
ATOM 559 C CA . ASP A 1 70 ? -17.678 5.786 -0.859 1.00 91.06 70 ASP A CA 1
ATOM 560 C C . ASP A 1 70 ? -16.375 5.754 -1.672 1.00 91.06 70 ASP A C 1
ATOM 562 O O . ASP A 1 70 ? -15.374 6.374 -1.313 1.00 91.06 70 ASP A O 1
ATOM 566 N N . PHE A 1 71 ? -16.402 5.050 -2.803 1.00 91.44 71 PHE A N 1
ATOM 567 C CA . PHE A 1 71 ? -15.281 4.962 -3.742 1.00 91.44 71 PHE A CA 1
ATOM 568 C C . PHE A 1 71 ? -15.257 6.090 -4.785 1.00 91.44 71 PHE A C 1
ATOM 570 O O . PHE A 1 71 ? -14.447 6.034 -5.711 1.00 91.44 71 PHE A O 1
ATOM 577 N N . ALA A 1 72 ? -16.126 7.103 -4.684 1.00 94.69 72 ALA A N 1
ATOM 578 C CA . ALA A 1 72 ? -16.044 8.275 -5.542 1.00 94.69 72 ALA A CA 1
ATOM 579 C C . ALA A 1 72 ? -14.674 8.947 -5.391 1.00 94.69 72 ALA A C 1
ATOM 581 O O . ALA A 1 72 ? -14.187 9.191 -4.287 1.00 94.69 72 ALA A O 1
ATOM 582 N N . GLU A 1 73 ? -14.059 9.284 -6.517 1.00 95.81 73 GLU A N 1
ATOM 583 C CA . GLU A 1 73 ? -12.719 9.856 -6.563 1.00 95.81 73 GLU A CA 1
ATOM 584 C C . GLU A 1 73 ? -12.742 11.359 -6.865 1.00 95.81 73 GLU A C 1
ATOM 586 O O . GLU A 1 73 ? -13.732 11.931 -7.354 1.00 95.81 73 GLU A O 1
ATOM 591 N N . LYS A 1 74 ? -11.628 12.009 -6.532 1.00 96.75 74 LYS A N 1
ATOM 592 C CA . LYS A 1 74 ? -11.264 13.344 -7.004 1.00 96.75 74 LYS A CA 1
ATOM 593 C C . LYS A 1 74 ? -9.785 13.350 -7.385 1.00 96.75 74 LYS A C 1
ATOM 595 O O . LYS A 1 74 ? -8.975 12.638 -6.790 1.00 96.75 74 LYS A O 1
ATOM 600 N N . GLN A 1 75 ? -9.448 14.170 -8.370 1.00 97.00 75 GLN A N 1
ATOM 601 C CA . GLN A 1 75 ? -8.072 14.351 -8.803 1.00 97.00 75 GLN A CA 1
ATOM 602 C C . GLN A 1 75 ? -7.408 15.455 -7.977 1.00 97.00 75 GLN A C 1
ATOM 604 O O . GLN A 1 75 ? -7.888 16.587 -7.948 1.00 97.00 75 GLN A O 1
ATOM 609 N N . GLU A 1 76 ? -6.289 15.126 -7.343 1.00 95.00 76 GLU A N 1
ATOM 610 C CA . GLU A 1 76 ? -5.352 16.085 -6.755 1.00 95.00 76 GLU A CA 1
ATOM 611 C C . GLU A 1 76 ? -3.976 15.885 -7.415 1.00 95.00 76 GLU A C 1
ATOM 613 O O . GLU A 1 76 ? -3.897 15.698 -8.630 1.00 95.00 76 GLU A O 1
ATOM 618 N N . PHE A 1 77 ? -2.883 15.890 -6.645 1.00 94.88 77 PHE A N 1
ATOM 619 C CA . PHE A 1 77 ? -1.586 15.432 -7.155 1.00 94.88 77 PHE A CA 1
ATOM 620 C C . PHE A 1 77 ? -1.622 13.937 -7.532 1.00 94.88 77 PHE A C 1
ATOM 622 O O . PHE A 1 77 ? -0.977 13.514 -8.488 1.00 94.88 77 PHE A O 1
ATOM 629 N N . THR A 1 78 ? -2.427 13.150 -6.812 1.00 94.44 78 THR A N 1
ATOM 630 C CA . THR A 1 78 ? -2.796 11.765 -7.139 1.00 94.44 78 THR A CA 1
ATOM 631 C C . THR A 1 78 ? -4.320 11.625 -7.165 1.00 94.44 78 THR A C 1
ATOM 633 O O . THR A 1 78 ? -5.040 12.528 -6.736 1.00 94.44 78 THR A O 1
ATOM 636 N N . MET A 1 79 ? -4.831 10.485 -7.640 1.00 94.75 79 MET A N 1
ATOM 637 C CA . MET A 1 79 ? -6.233 10.131 -7.398 1.00 94.75 79 MET A CA 1
ATOM 638 C C . MET A 1 79 ? -6.417 9.815 -5.914 1.00 94.75 79 MET A C 1
ATOM 640 O O . MET A 1 79 ? -5.664 9.017 -5.352 1.00 94.75 79 MET A O 1
ATOM 644 N N . VAL A 1 80 ? -7.394 10.457 -5.281 1.00 96.06 80 VAL A N 1
ATOM 645 C CA . VAL A 1 80 ? -7.727 10.257 -3.865 1.00 96.06 80 VAL A CA 1
ATOM 646 C C . VAL A 1 80 ? -9.231 10.046 -3.705 1.00 96.06 80 VAL A C 1
ATOM 648 O O . VAL A 1 80 ? -10.022 10.438 -4.567 1.00 96.06 80 VAL A O 1
ATOM 651 N N . MET A 1 81 ? -9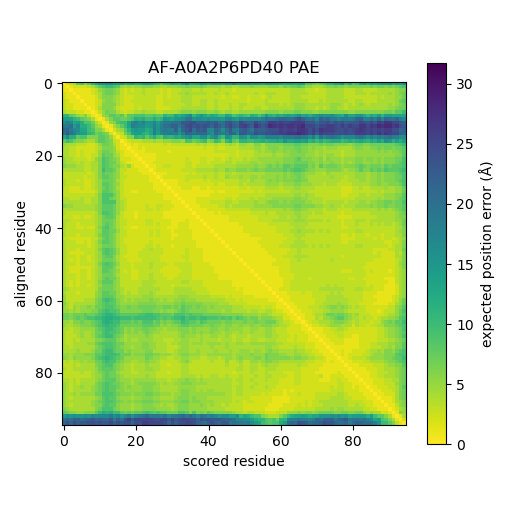.641 9.446 -2.584 1.00 95.50 81 MET A N 1
ATOM 652 C CA . MET A 1 81 ? -11.062 9.345 -2.247 1.00 95.50 81 MET A CA 1
ATOM 653 C C . MET A 1 81 ? -11.645 10.751 -2.070 1.00 95.50 81 MET A C 1
ATOM 655 O O . MET A 1 81 ? -11.066 11.600 -1.387 1.00 95.50 81 MET A O 1
ATOM 659 N N . ARG A 1 82 ? -12.800 11.003 -2.692 1.00 95.88 82 ARG A N 1
ATOM 660 C CA . ARG A 1 82 ? -13.532 12.267 -2.564 1.00 95.88 82 ARG A CA 1
ATOM 661 C C . ARG A 1 82 ? -13.906 12.519 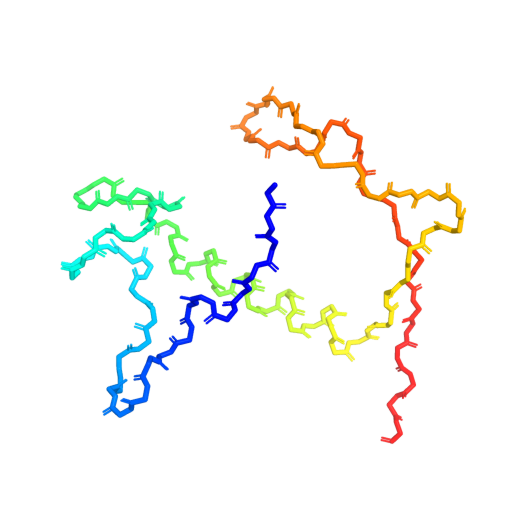-1.111 1.00 95.88 82 ARG A C 1
ATOM 663 O O . ARG A 1 82 ? -13.674 13.615 -0.607 1.00 95.88 82 ARG A O 1
ATOM 670 N N . ASN A 1 83 ? -14.437 11.483 -0.471 1.00 94.38 83 ASN A N 1
ATOM 671 C CA . ASN A 1 83 ? -14.768 11.442 0.941 1.00 94.38 83 ASN A CA 1
ATOM 672 C C . ASN A 1 83 ? -13.746 10.533 1.647 1.00 94.38 83 ASN A C 1
ATOM 674 O O . ASN A 1 83 ? -13.632 9.367 1.269 1.00 94.38 83 ASN A O 1
ATOM 678 N N . PRO A 1 84 ? -12.959 11.035 2.619 1.00 93.81 84 PRO A N 1
ATOM 679 C CA . PRO A 1 84 ? -11.958 10.221 3.306 1.00 93.81 84 PRO A CA 1
ATOM 680 C C . PRO A 1 84 ? -12.565 8.977 3.966 1.00 93.81 84 PRO A C 1
ATOM 682 O O . PRO A 1 84 ? -13.628 9.057 4.584 1.00 93.81 84 PRO A O 1
ATOM 685 N N . LEU A 1 85 ? -11.861 7.845 3.881 1.00 93.19 85 LEU A N 1
ATOM 686 C CA . LEU A 1 85 ? -12.257 6.613 4.559 1.00 93.19 85 LEU A CA 1
ATOM 687 C C . LEU A 1 85 ? -12.307 6.829 6.077 1.00 93.19 85 LEU A C 1
ATOM 689 O O . LEU A 1 85 ? -11.333 7.287 6.677 1.00 93.19 85 LEU A O 1
ATOM 693 N N . LYS A 1 86 ? -13.409 6.414 6.701 1.00 94.25 86 LYS A N 1
ATOM 694 C CA . LYS A 1 86 ? -13.519 6.280 8.154 1.00 94.25 86 LYS A CA 1
ATOM 695 C C . LYS A 1 86 ? -13.577 4.806 8.533 1.00 94.25 86 LYS A C 1
ATOM 697 O O . LYS A 1 86 ? -14.246 4.016 7.872 1.00 94.25 86 LYS A O 1
ATOM 702 N N . ALA A 1 87 ? -12.886 4.442 9.608 1.00 94.38 87 ALA A N 1
ATOM 703 C CA . ALA A 1 87 ? -12.876 3.084 10.133 1.00 94.38 87 ALA A CA 1
ATOM 704 C C . ALA A 1 87 ? -12.708 3.092 11.654 1.00 94.38 87 ALA A C 1
ATOM 706 O O . ALA A 1 87 ? -11.999 3.933 12.208 1.00 94.38 87 ALA A O 1
ATOM 707 N N . ASN A 1 88 ? -13.323 2.114 12.312 1.00 95.19 88 ASN A N 1
ATOM 708 C CA . ASN A 1 88 ? -13.071 1.792 13.707 1.00 95.19 88 ASN A CA 1
ATOM 709 C C . ASN A 1 88 ? -11.920 0.785 13.774 1.00 95.19 88 ASN A C 1
ATOM 711 O O . ASN A 1 88 ? -11.998 -0.297 13.185 1.00 95.19 88 ASN A O 1
ATOM 715 N N . ILE A 1 89 ? -10.856 1.143 14.488 1.00 95.56 89 ILE A N 1
ATOM 716 C CA . ILE A 1 89 ? -9.634 0.342 14.591 1.00 95.56 89 ILE A CA 1
ATOM 717 C C . ILE A 1 89 ? -9.422 -0.022 16.058 1.00 95.56 89 ILE A C 1
ATOM 719 O O . ILE A 1 89 ? -9.458 0.847 16.927 1.00 95.56 89 ILE A O 1
ATOM 723 N N . SER A 1 90 ? -9.179 -1.301 16.339 1.00 96.25 90 SER A N 1
ATOM 724 C CA . SER A 1 90 ? -8.856 -1.779 17.690 1.00 96.25 90 SER A CA 1
ATOM 725 C C . SER A 1 90 ? -7.651 -2.721 17.662 1.00 96.25 90 SER A C 1
ATOM 727 O O . SER A 1 90 ? -7.479 -3.439 16.674 1.00 96.25 90 SER A O 1
ATOM 729 N N . PRO A 1 91 ? -6.779 -2.726 18.689 1.00 96.69 91 PRO A N 1
ATOM 730 C CA . PRO A 1 91 ? -5.672 -3.677 18.753 1.00 96.69 91 PRO A CA 1
ATOM 731 C C . PRO A 1 91 ? -6.178 -5.125 18.725 1.00 96.69 91 PRO A C 1
ATOM 733 O O . PRO A 1 91 ? -7.109 -5.474 19.451 1.00 96.69 91 PRO A O 1
ATOM 736 N N . ARG A 1 92 ? -5.542 -5.989 17.929 1.00 93.81 92 ARG A N 1
ATOM 737 C CA . ARG A 1 92 ? -5.790 -7.435 17.980 1.00 93.81 92 ARG A CA 1
ATOM 738 C C . ARG A 1 92 ? -5.234 -7.996 19.281 1.00 93.81 92 ARG A C 1
ATOM 740 O O . ARG A 1 92 ? -4.047 -7.844 19.571 1.00 93.81 92 ARG A O 1
ATOM 747 N N . VAL A 1 93 ? -6.073 -8.708 20.027 1.00 81.44 93 VAL A N 1
ATOM 748 C CA . VAL A 1 93 ? -5.608 -9.566 21.118 1.00 81.44 93 VAL A CA 1
ATOM 749 C C . VAL A 1 93 ? -4.989 -10.802 20.476 1.00 81.44 93 VAL A C 1
ATOM 751 O O . VAL A 1 93 ? -5.696 -11.668 19.963 1.00 81.44 93 VAL A O 1
ATOM 754 N N . MET A 1 94 ? -3.659 -10.853 20.442 1.00 64.19 94 MET A N 1
ATOM 755 C CA . MET A 1 94 ? -2.940 -12.051 20.016 1.00 64.19 94 MET A CA 1
ATOM 756 C C . MET A 1 94 ? -3.200 -13.130 21.076 1.00 64.19 94 MET A C 1
ATOM 758 O O . MET A 1 94 ? -2.806 -12.949 22.227 1.00 64.19 94 MET A O 1
ATOM 762 N N . LYS A 1 95 ? -3.944 -14.181 20.714 1.00 56.16 95 LYS A N 1
ATOM 763 C CA . LYS A 1 95 ? -4.031 -15.399 21.530 1.00 56.16 95 LYS A CA 1
ATOM 764 C C . LYS A 1 95 ? -2.707 -16.146 21.499 1.00 56.16 95 LYS A C 1
ATOM 766 O O . LYS A 1 95 ? -2.066 -16.126 20.423 1.00 56.16 95 LYS A O 1
#

Organism: Rosa chinensis (NCBI:txid74649)

Solvent-accessible surface area (backbone atoms only — not comparable to full-atom values): 6269 Å² total; per-residue (Å²): 140,82,95,62,78,69,80,52,55,56,64,91,92,51,98,60,66,67,61,69,59,30,83,91,55,74,84,56,59,93,45,45,51,74,100,70,35,47,88,54,51,69,62,50,51,54,51,49,53,54,50,52,52,49,53,61,67,46,33,46,81,41,71,43,90,96,53,80,90,61,80,54,67,40,82,66,102,52,84,41,59,60,56,76,90,70,66,45,74,44,77,51,81,82,125

Mean predicted aligned error: 5.3 Å

Sequence (95 aa):
MEFKPERFFSKEGGDQGFDITGSREIKMMPFGVGRRICPGLGLAVLHLEYFVANLVWKFEWRGVEGEDVDFAEKQEFTMVMRNPLKANISPRVMK

pLDDT: mean 90.56, std 10.08, range [56.16, 98.0]

Nearest PDB structures (foldseek):
  8gk3-assembly1_A  TM=8.758E-01  e=1.255E-02  Homo sapiens
  7mk8-assembly1_B  TM=8.748E-01  e=1.432E-02  Homo sap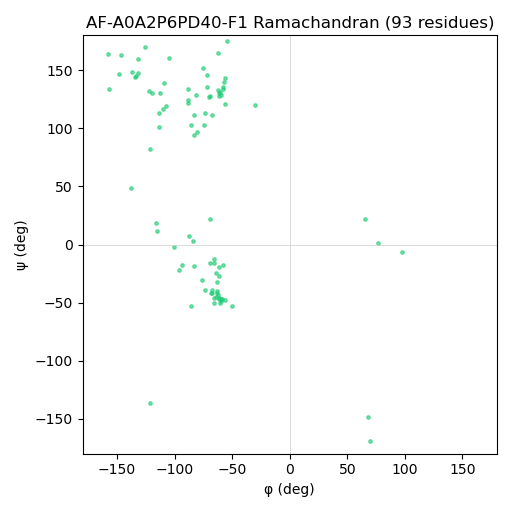iens
  4i8v-assembly3_C  TM=7.865E-01  e=7.403E-03  Homo sapiens
  6dwn-assembly3_C  TM=7.782E-01  e=7.403E-03  Homo sapiens
  6dwn-assembly2_B  TM=7.844E-01  e=7.907E-03  Homo sapiens